Protein AF-A0A1W1WSW1-F1 (afdb_monomer_lite)

Foldseek 3Di:
DDDDDPDPPDDCVVVVVVVVVLVVLQDPQLVVLVVLLVVCVVPNDVVSCVVPVDDPVRNVVQVVQCVVVVNRSSSSDDDDPDDPDDDDDPDDPVVVVVVVVVD

Sequence (103 aa):
MQIKYTLPGLKGYKRLERIYYNSLMISEEAKRRKKILEFWEKYGLAATTEAFGVSRRTLFRWKKSFNNADGDIKALNPKSRRPKRVRESKVPIEVIKEIKRLR

Structure (mmCIF, N/CA/C/O backbone):
data_AF-A0A1W1WSW1-F1
#
_entry.id   AF-A0A1W1WSW1-F1
#
loop_
_atom_site.group_PDB
_atom_site.id
_atom_site.type_symbol
_atom_site.label_atom_id
_atom_site.label_alt_id
_atom_site.label_comp_id
_atom_site.label_asym_id
_atom_site.label_entity_id
_atom_site.label_seq_id
_atom_site.pdbx_PDB_ins_code
_atom_site.Cartn_x
_atom_site.Cartn_y
_atom_site.Cartn_z
_atom_site.occupancy
_atom_site.B_iso_or_equiv
_atom_site.auth_seq_id
_atom_site.auth_comp_id
_atom_site.auth_asym_id
_atom_site.auth_atom_id
_atom_site.pdbx_PDB_model_num
ATOM 1 N N . MET A 1 1 ? 19.929 11.235 -15.846 1.00 34.91 1 MET A N 1
ATOM 2 C CA . MET A 1 1 ? 19.562 12.171 -14.761 1.00 34.91 1 MET A CA 1
ATOM 3 C C . MET A 1 1 ? 20.757 12.289 -13.833 1.00 34.91 1 MET A C 1
ATOM 5 O O . MET A 1 1 ? 21.108 11.299 -13.206 1.00 34.91 1 MET A O 1
ATOM 9 N N . GLN A 1 2 ? 21.437 13.435 -13.817 1.00 36.97 2 GLN A N 1
ATOM 10 C CA . GLN A 1 2 ? 22.528 13.678 -12.872 1.00 36.97 2 GLN A CA 1
ATOM 11 C C . GLN A 1 2 ? 21.927 14.032 -11.509 1.00 36.97 2 GLN A C 1
ATOM 13 O O . GLN A 1 2 ? 21.218 15.027 -11.380 1.00 36.97 2 GLN A O 1
ATOM 18 N N . ILE A 1 3 ? 22.186 13.193 -10.509 1.00 41.81 3 ILE A N 1
ATOM 19 C CA . ILE A 1 3 ? 21.814 13.434 -9.115 1.00 41.81 3 ILE A CA 1
ATOM 20 C C . ILE A 1 3 ? 22.883 14.378 -8.551 1.00 41.81 3 ILE A C 1
ATOM 22 O O . ILE A 1 3 ? 24.026 13.969 -8.366 1.00 41.81 3 ILE A O 1
ATOM 26 N N . LYS A 1 4 ? 22.553 15.660 -8.361 1.00 49.44 4 LYS A N 1
ATOM 27 C CA . LYS A 1 4 ? 23.459 16.621 -7.714 1.00 49.44 4 LYS A CA 1
ATOM 28 C C . LYS A 1 4 ? 23.397 16.418 -6.198 1.00 49.44 4 LYS A C 1
ATOM 30 O O . LYS A 1 4 ? 22.314 16.457 -5.622 1.00 49.44 4 LYS A O 1
ATOM 35 N N . TYR A 1 5 ? 24.556 16.211 -5.576 1.00 49.72 5 TYR A N 1
ATOM 36 C CA . TYR A 1 5 ? 24.721 16.058 -4.129 1.00 49.72 5 TYR A CA 1
ATOM 37 C C . TYR A 1 5 ? 24.240 17.317 -3.397 1.00 49.72 5 TYR A C 1
ATOM 39 O O . TYR A 1 5 ? 24.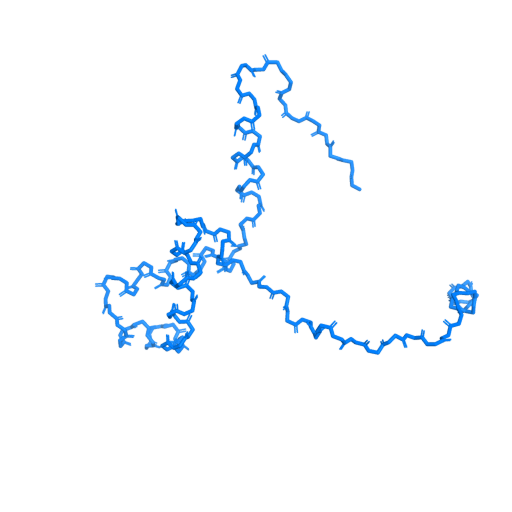873 18.368 -3.483 1.00 49.72 5 TYR A O 1
ATOM 47 N N . THR A 1 6 ? 23.124 17.233 -2.675 1.00 62.03 6 THR A N 1
ATOM 48 C CA . THR A 1 6 ? 22.635 18.337 -1.842 1.00 62.03 6 THR A CA 1
ATOM 49 C C . THR A 1 6 ? 23.018 18.106 -0.382 1.00 62.03 6 THR A C 1
ATOM 51 O O . THR A 1 6 ? 22.559 17.145 0.230 1.00 62.03 6 THR A O 1
ATOM 54 N N . LEU A 1 7 ? 23.795 19.057 0.160 1.00 59.16 7 LEU A N 1
ATOM 55 C CA . LEU A 1 7 ? 24.210 19.255 1.565 1.00 59.16 7 LEU A CA 1
ATOM 56 C C . LEU A 1 7 ? 25.509 18.562 2.057 1.00 59.16 7 LEU A C 1
ATOM 58 O O . LEU A 1 7 ? 25.507 17.971 3.142 1.00 59.16 7 LEU A O 1
ATOM 62 N N . PRO A 1 8 ? 26.649 18.656 1.344 1.00 59.31 8 PRO A N 1
ATOM 63 C CA . PRO A 1 8 ? 27.935 18.274 1.930 1.00 59.31 8 PRO A CA 1
ATOM 64 C C . PRO A 1 8 ? 28.313 19.221 3.089 1.00 59.31 8 PRO A C 1
ATOM 66 O O . PRO A 1 8 ? 28.218 20.437 2.957 1.00 59.31 8 PRO A O 1
ATOM 69 N N . GLY A 1 9 ? 28.747 18.661 4.227 1.00 67.88 9 GLY A N 1
ATOM 70 C CA . GLY A 1 9 ? 29.377 19.414 5.330 1.00 67.88 9 GLY A CA 1
ATOM 71 C C . GLY A 1 9 ? 28.589 19.524 6.643 1.00 67.88 9 GLY A C 1
ATOM 72 O O . GLY A 1 9 ? 29.163 19.908 7.657 1.00 67.88 9 GLY A O 1
ATOM 73 N N . LEU A 1 10 ? 27.310 19.132 6.684 1.00 67.25 10 LEU A N 1
ATOM 74 C CA . LEU A 1 10 ? 26.512 19.155 7.921 1.00 67.25 10 LEU A CA 1
ATOM 75 C C . LEU A 1 10 ? 26.629 17.831 8.691 1.00 67.25 10 LEU A C 1
ATOM 77 O O . LEU A 1 10 ? 26.381 16.754 8.145 1.00 67.25 10 LEU A O 1
ATOM 81 N N . LYS A 1 11 ? 26.950 17.874 9.989 1.00 71.00 11 LYS A N 1
ATOM 82 C CA . LYS A 1 11 ? 26.938 16.675 10.846 1.00 71.00 11 LYS A CA 1
ATOM 83 C C . LYS A 1 11 ? 25.522 16.083 10.858 1.00 71.00 11 LYS A C 1
ATOM 85 O O . LYS A 1 11 ? 24.574 16.728 11.286 1.00 71.00 11 LYS A O 1
ATOM 90 N N . GLY A 1 12 ? 25.375 14.855 10.356 1.00 71.50 12 GLY A N 1
ATOM 91 C CA . GLY A 1 12 ? 24.066 14.210 10.197 1.00 71.50 12 GLY A CA 1
ATOM 92 C C . GLY A 1 12 ? 23.389 14.415 8.835 1.00 71.50 12 GLY A C 1
ATOM 93 O O . GLY A 1 12 ? 22.244 13.989 8.684 1.00 71.50 12 GLY A O 1
ATOM 94 N N . TYR A 1 13 ? 24.081 14.974 7.831 1.00 75.69 13 TYR A N 1
ATOM 95 C CA . TYR A 1 13 ? 23.546 15.162 6.472 1.00 75.69 13 TYR A CA 1
ATOM 96 C C . TYR A 1 13 ? 22.915 13.887 5.894 1.00 75.69 13 TYR A C 1
ATOM 98 O O . TYR A 1 13 ? 21.810 13.946 5.371 1.00 75.69 13 TYR A O 1
ATOM 106 N N . LYS A 1 14 ? 23.530 12.709 6.093 1.00 74.25 14 LYS A N 1
ATOM 107 C CA . LYS A 1 14 ? 22.992 11.418 5.620 1.00 74.25 14 LYS A CA 1
ATOM 108 C C . LYS A 1 14 ? 21.585 11.124 6.150 1.00 74.25 14 LYS A C 1
ATOM 110 O O . LYS A 1 14 ? 20.783 10.485 5.475 1.00 74.25 14 LYS A O 1
ATOM 115 N N . ARG A 1 15 ? 21.269 11.569 7.373 1.00 76.88 15 ARG A N 1
ATOM 116 C CA . ARG A 1 15 ? 19.936 11.395 7.969 1.00 76.88 15 ARG A CA 1
ATOM 117 C C . ARG A 1 15 ? 18.920 12.303 7.281 1.00 76.88 15 ARG A C 1
ATOM 119 O O . ARG A 1 15 ? 17.837 11.832 6.949 1.00 76.88 15 ARG A O 1
ATOM 126 N N . LEU A 1 16 ? 19.279 13.567 7.056 1.00 74.00 16 LEU A N 1
ATOM 127 C CA . LEU A 1 16 ? 18.434 14.537 6.353 1.00 74.00 16 LEU A CA 1
ATOM 128 C C . LEU A 1 16 ? 18.199 14.119 4.904 1.00 74.00 16 LEU A C 1
ATOM 130 O O . LEU A 1 16 ? 17.065 14.113 4.442 1.00 74.00 16 LEU A O 1
ATOM 134 N N . GLU A 1 17 ? 19.256 13.685 4.229 1.00 76.50 17 GLU A N 1
ATOM 135 C CA . GLU A 1 17 ? 19.208 13.185 2.863 1.00 76.50 17 GLU A CA 1
ATOM 136 C C . GLU A 1 17 ? 18.264 11.976 2.754 1.00 76.50 17 GLU A C 1
ATOM 138 O O . GLU A 1 17 ? 17.382 11.936 1.898 1.00 76.50 17 GLU A O 1
ATOM 143 N N . ARG A 1 18 ? 18.349 11.033 3.703 1.00 76.44 18 ARG A N 1
ATOM 144 C CA . ARG A 1 18 ? 17.415 9.902 3.792 1.00 76.44 18 ARG A CA 1
ATOM 145 C C . ARG A 1 18 ? 15.965 10.353 3.983 1.00 76.44 18 ARG A C 1
ATOM 147 O O . ARG A 1 18 ? 15.080 9.814 3.327 1.00 76.44 18 ARG A O 1
ATOM 154 N N . ILE A 1 19 ? 15.704 11.318 4.866 1.00 78.06 19 ILE A N 1
ATOM 155 C CA . ILE A 1 19 ? 14.350 11.855 5.100 1.00 78.06 19 ILE A CA 1
ATOM 156 C C . ILE A 1 19 ? 13.813 12.535 3.834 1.00 78.06 19 ILE A C 1
ATOM 158 O O . ILE A 1 19 ? 12.665 12.308 3.456 1.00 78.06 19 ILE A O 1
ATOM 162 N N . TYR A 1 20 ? 14.653 13.312 3.153 1.00 79.81 20 TYR A N 1
ATOM 163 C CA . TYR A 1 20 ? 14.304 14.006 1.919 1.00 79.81 20 TYR A CA 1
ATOM 164 C C . TYR A 1 20 ? 14.002 13.036 0.770 1.00 79.81 20 TYR A C 1
ATOM 166 O O . TYR A 1 20 ? 12.937 13.104 0.162 1.00 79.81 20 TYR A O 1
ATOM 174 N N . TYR A 1 21 ? 14.864 12.050 0.510 1.00 77.56 21 TYR A N 1
ATOM 175 C CA . TYR A 1 21 ? 14.545 11.017 -0.480 1.00 77.56 21 TYR A CA 1
ATOM 176 C C . TYR A 1 21 ? 13.294 10.231 -0.097 1.00 77.56 21 TYR A C 1
ATOM 178 O O . TYR A 1 21 ? 12.521 9.819 -0.964 1.00 77.56 21 TYR A O 1
ATOM 186 N N . ASN A 1 22 ? 13.064 10.028 1.204 1.00 74.94 22 ASN A N 1
ATOM 187 C CA . ASN A 1 22 ? 11.862 9.360 1.658 1.00 74.94 22 ASN A CA 1
ATOM 188 C C . ASN A 1 22 ? 10.595 10.141 1.319 1.00 74.94 22 ASN A C 1
ATOM 190 O O . ASN A 1 22 ? 9.641 9.512 0.868 1.00 74.94 22 ASN A O 1
ATOM 194 N N . SER A 1 23 ? 10.595 11.466 1.471 1.00 75.31 23 SER A N 1
ATOM 195 C CA . SER A 1 23 ? 9.443 12.298 1.120 1.00 75.31 23 SER A CA 1
ATOM 196 C C . SER A 1 23 ? 9.204 12.357 -0.391 1.00 75.31 23 SER A C 1
ATOM 198 O O . SER A 1 23 ? 8.054 12.284 -0.820 1.00 75.31 23 SER A O 1
ATOM 200 N N . LEU A 1 24 ? 10.269 12.381 -1.201 1.00 80.69 24 LEU A N 1
ATOM 201 C CA . LEU A 1 24 ? 10.179 12.360 -2.667 1.00 80.69 24 LEU A CA 1
ATOM 202 C C . LEU A 1 24 ? 9.585 11.059 -3.228 1.00 80.69 24 LEU A C 1
ATOM 204 O O . LEU A 1 24 ? 8.963 11.063 -4.286 1.00 80.69 24 LEU A O 1
ATOM 208 N N . MET A 1 25 ? 9.773 9.934 -2.537 1.00 84.50 25 MET A N 1
ATOM 209 C CA . MET A 1 25 ? 9.289 8.621 -2.982 1.00 84.50 25 MET A CA 1
ATOM 210 C C . MET A 1 25 ? 7.823 8.332 -2.621 1.00 84.50 25 MET A C 1
ATOM 212 O O . MET A 1 25 ? 7.310 7.257 -2.950 1.00 84.50 25 MET A O 1
ATOM 216 N N . ILE A 1 26 ? 7.138 9.236 -1.918 1.00 89.44 26 ILE A N 1
ATOM 217 C CA . ILE A 1 26 ? 5.732 9.056 -1.543 1.00 89.44 26 ILE A CA 1
ATOM 218 C C . ILE A 1 26 ? 4.847 9.520 -2.699 1.00 89.44 26 ILE A C 1
ATOM 220 O O . ILE A 1 26 ? 4.787 10.704 -3.017 1.00 89.44 26 ILE A O 1
ATOM 224 N N . SER A 1 27 ? 4.112 8.584 -3.299 1.00 92.56 27 SER A N 1
ATOM 225 C CA . SER A 1 27 ? 3.125 8.914 -4.329 1.00 92.56 27 SER A CA 1
ATOM 226 C C . SER A 1 27 ? 1.888 9.599 -3.737 1.00 92.56 27 SER A C 1
ATOM 228 O O . SER A 1 27 ? 1.491 9.329 -2.599 1.00 92.56 27 SER A O 1
ATOM 230 N N . GLU A 1 28 ? 1.208 10.421 -4.537 1.00 93.00 28 GLU A N 1
ATOM 231 C CA . GLU A 1 28 ? -0.093 10.998 -4.161 1.00 93.00 28 GLU 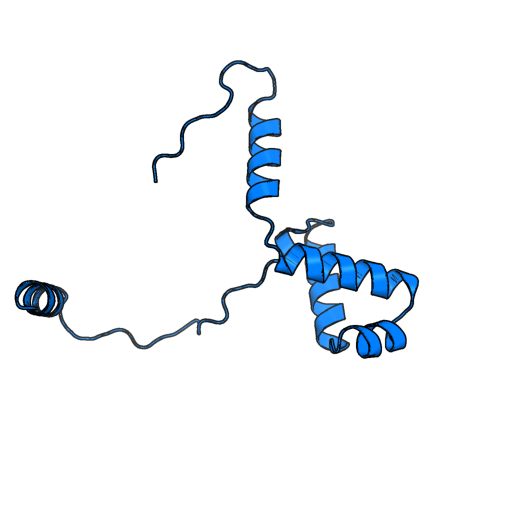A CA 1
ATOM 232 C C . GLU A 1 28 ? -1.134 9.912 -3.843 1.00 93.00 28 GLU A C 1
ATOM 234 O O . GLU A 1 28 ? -1.930 10.040 -2.910 1.00 93.00 28 GLU A O 1
ATOM 239 N N . GLU A 1 29 ? -1.078 8.774 -4.543 1.00 93.56 29 GLU A N 1
ATOM 240 C CA . GLU A 1 29 ? -1.961 7.642 -4.260 1.00 93.56 29 GLU A CA 1
ATOM 241 C C . GLU A 1 29 ? -1.694 7.036 -2.870 1.00 93.56 29 GLU A C 1
ATOM 243 O O . GLU A 1 29 ? -2.639 6.657 -2.177 1.00 93.56 29 GLU A O 1
ATOM 248 N N . ALA A 1 30 ? -0.436 6.985 -2.416 1.00 94.44 30 ALA A N 1
ATOM 249 C CA . ALA A 1 30 ? -0.107 6.533 -1.065 1.00 94.44 30 ALA A CA 1
ATOM 250 C C . ALA A 1 30 ? -0.642 7.487 0.010 1.00 94.44 30 ALA A C 1
ATOM 252 O O . ALA A 1 30 ? -1.215 7.020 0.997 1.00 94.44 30 ALA A O 1
ATOM 253 N N . LYS A 1 31 ? -0.544 8.808 -0.203 1.00 94.69 31 LYS A N 1
ATOM 254 C CA . LYS A 1 31 ? -1.146 9.811 0.697 1.00 94.69 31 LYS A CA 1
ATOM 255 C C . LYS A 1 31 ? -2.662 9.636 0.783 1.00 94.69 31 LYS A C 1
ATOM 257 O O . LYS A 1 31 ? -3.218 9.599 1.880 1.00 94.69 31 LYS A O 1
ATOM 262 N N . ARG A 1 32 ? -3.330 9.436 -0.361 1.00 96.00 32 ARG A N 1
ATOM 263 C CA . ARG A 1 32 ? -4.771 9.141 -0.412 1.00 96.00 32 ARG A CA 1
ATOM 264 C C . ARG A 1 32 ? -5.110 7.863 0.360 1.00 96.00 32 ARG A C 1
ATOM 266 O O . ARG A 1 32 ? -6.034 7.875 1.167 1.00 96.00 32 ARG A O 1
ATOM 273 N N . ARG A 1 33 ? -4.369 6.769 0.152 1.00 96.44 33 ARG A N 1
ATOM 274 C CA . ARG A 1 33 ? -4.581 5.498 0.873 1.00 96.44 33 ARG A CA 1
ATOM 275 C C . ARG A 1 33 ? -4.400 5.656 2.381 1.00 96.44 33 ARG A C 1
ATOM 277 O O . ARG A 1 33 ? -5.198 5.105 3.132 1.00 96.44 33 ARG A O 1
ATOM 284 N N . LYS A 1 34 ? -3.406 6.435 2.817 1.00 96.25 34 LYS A N 1
ATOM 285 C CA . LYS A 1 34 ? -3.176 6.757 4.232 1.00 96.25 34 LYS A CA 1
ATOM 286 C C . LYS A 1 34 ? -4.376 7.488 4.837 1.00 96.25 34 LYS A C 1
ATOM 288 O O . LYS A 1 34 ? -4.885 7.049 5.860 1.00 96.25 34 LYS A O 1
ATOM 293 N N . LYS A 1 35 ? -4.901 8.508 4.149 1.00 97.00 35 LYS A N 1
ATOM 294 C CA . LYS A 1 35 ? -6.112 9.235 4.570 1.00 97.00 35 LYS A CA 1
ATOM 295 C C . LYS A 1 35 ? -7.337 8.320 4.692 1.00 97.00 35 LYS A C 1
ATOM 297 O O . LYS A 1 35 ? -8.118 8.459 5.625 1.00 97.00 35 LYS A O 1
ATOM 302 N N . ILE A 1 36 ? -7.502 7.371 3.768 1.00 97.06 36 ILE A N 1
ATOM 303 C CA . ILE A 1 36 ? -8.599 6.390 3.820 1.00 97.06 36 ILE A CA 1
ATOM 304 C C . ILE A 1 36 ? -8.435 5.451 5.020 1.00 97.06 36 ILE A C 1
ATOM 306 O O . ILE A 1 36 ? -9.419 5.155 5.689 1.00 97.06 36 ILE A O 1
ATOM 310 N N . LEU A 1 37 ? -7.212 4.996 5.314 1.00 96.69 37 LEU A N 1
ATOM 311 C CA . LEU A 1 37 ? -6.956 4.189 6.508 1.00 96.69 37 LEU A CA 1
ATOM 312 C C . LEU A 1 37 ? -7.256 4.977 7.788 1.00 96.69 37 LEU A C 1
ATOM 314 O O . LEU A 1 37 ? -7.927 4.447 8.658 1.00 96.69 37 LEU A O 1
ATOM 318 N N . GLU A 1 38 ? -6.842 6.241 7.888 1.00 96.75 38 GLU A N 1
ATOM 319 C CA . GLU A 1 38 ? -7.165 7.100 9.041 1.00 96.75 38 GLU A CA 1
ATOM 320 C C . GLU A 1 38 ? -8.676 7.312 9.204 1.00 96.75 38 GLU A C 1
ATOM 322 O O . GLU A 1 38 ? -9.199 7.252 10.315 1.00 96.75 38 GLU A O 1
ATOM 327 N N . PHE A 1 39 ? -9.397 7.514 8.097 1.00 97.50 39 PHE A N 1
ATOM 328 C CA . PHE A 1 39 ? -10.856 7.597 8.117 1.00 97.50 39 PHE A CA 1
ATOM 329 C C . PHE A 1 39 ? -11.483 6.287 8.603 1.00 97.50 39 PHE A C 1
ATOM 331 O O . PHE A 1 39 ? -12.421 6.309 9.397 1.00 97.50 39 PHE A O 1
ATOM 338 N N . TRP A 1 40 ? -10.943 5.151 8.164 1.00 97.25 40 TRP A N 1
ATOM 339 C CA . TRP A 1 40 ? -11.422 3.837 8.571 1.00 97.25 40 TRP A CA 1
ATOM 340 C C . TRP A 1 40 ? -11.249 3.578 10.065 1.00 97.25 40 TRP A C 1
ATOM 342 O O . TRP A 1 40 ? -12.188 3.103 10.699 1.00 97.25 40 TRP A O 1
ATOM 352 N N . GLU A 1 41 ? -10.103 3.950 10.636 1.00 94.94 41 GLU A N 1
ATOM 353 C CA . GLU A 1 41 ? -9.874 3.859 12.083 1.00 94.94 41 GLU A CA 1
ATOM 354 C C . GLU A 1 41 ? -10.858 4.732 12.877 1.00 94.94 41 GLU A C 1
ATOM 356 O O . GLU A 1 41 ? -11.272 4.356 13.968 1.00 94.94 41 GLU A O 1
ATOM 361 N N . LYS A 1 42 ? -11.263 5.886 12.328 1.00 97.31 42 LYS A N 1
ATOM 362 C CA . LYS A 1 42 ? -12.153 6.832 13.014 1.00 97.31 42 LYS A CA 1
ATOM 363 C C . LYS A 1 42 ? -13.642 6.487 12.896 1.00 97.31 42 LYS A C 1
ATOM 365 O O . LYS A 1 42 ? -14.377 6.667 13.861 1.00 97.31 42 LYS A O 1
ATOM 370 N N . TYR A 1 43 ? -14.099 6.052 11.722 1.00 96.19 43 TYR A N 1
ATOM 371 C CA . TYR A 1 43 ? -15.531 5.919 11.402 1.00 96.19 43 TYR A CA 1
ATOM 372 C C . TYR A 1 43 ? -15.979 4.479 11.123 1.00 96.19 43 TYR A C 1
ATOM 374 O O . TYR A 1 43 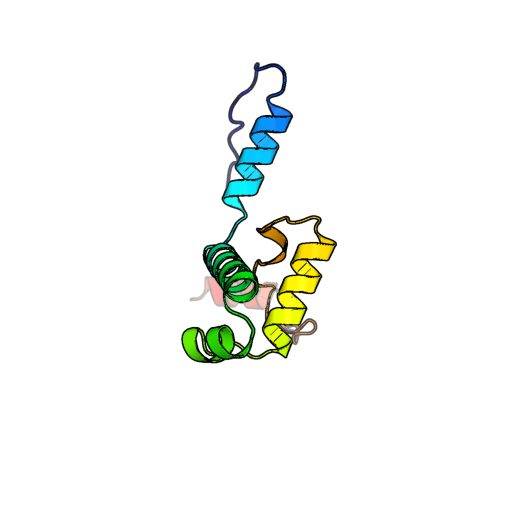? -17.170 4.212 10.977 1.00 96.19 43 TYR A O 1
ATOM 382 N N . GLY A 1 44 ? -15.045 3.533 11.043 1.00 95.31 44 GLY A N 1
ATOM 383 C CA . GLY A 1 44 ? -15.353 2.129 10.814 1.00 95.31 44 GLY A CA 1
ATOM 384 C C . GLY A 1 44 ? -15.614 1.769 9.349 1.00 95.31 44 GLY A C 1
ATOM 385 O O . GLY A 1 44 ? -15.500 2.568 8.414 1.00 95.31 44 GLY A O 1
ATOM 386 N N . LEU A 1 45 ? -15.880 0.479 9.134 1.00 94.75 45 LEU A N 1
ATOM 387 C CA . LEU A 1 45 ? -15.799 -0.147 7.813 1.00 94.75 45 LEU A CA 1
ATOM 388 C C . LEU A 1 45 ? -16.933 0.259 6.866 1.00 94.75 45 LEU A C 1
ATOM 390 O O . LEU A 1 45 ? -16.654 0.563 5.709 1.00 94.75 45 LEU A O 1
ATOM 394 N N . ALA A 1 46 ? -18.177 0.286 7.352 1.00 94.81 46 ALA A N 1
ATOM 395 C CA . ALA A 1 46 ? -19.347 0.626 6.540 1.00 94.81 46 ALA A CA 1
ATOM 396 C C . ALA A 1 46 ? -19.222 2.039 5.947 1.00 94.81 46 ALA A C 1
ATOM 398 O O . ALA A 1 46 ? -19.224 2.189 4.727 1.00 94.81 46 ALA A O 1
ATOM 399 N N . ALA A 1 47 ? -18.949 3.034 6.799 1.00 95.81 47 ALA A N 1
ATOM 400 C CA . ALA A 1 47 ? -18.749 4.423 6.390 1.00 95.81 47 ALA A CA 1
ATOM 401 C C . ALA A 1 47 ? -17.598 4.584 5.384 1.00 95.81 47 ALA A C 1
ATOM 403 O O . ALA A 1 47 ? -17.674 5.380 4.453 1.00 95.81 47 ALA A O 1
ATOM 404 N N . THR A 1 48 ? -16.514 3.818 5.542 1.00 96.44 48 THR A N 1
ATOM 405 C CA . THR A 1 48 ? -15.353 3.907 4.640 1.00 96.44 48 THR A CA 1
ATOM 406 C C . THR A 1 48 ? -15.661 3.324 3.266 1.00 96.44 48 THR A C 1
ATOM 408 O O . THR A 1 48 ? -15.262 3.884 2.242 1.00 96.44 48 THR A O 1
ATOM 411 N N . THR A 1 49 ? -16.342 2.178 3.231 1.00 94.81 49 THR A N 1
ATOM 412 C CA . THR A 1 49 ? -16.733 1.541 1.974 1.00 94.81 49 THR A CA 1
ATOM 413 C C . THR A 1 49 ? -17.757 2.390 1.226 1.00 94.81 49 THR A C 1
ATOM 415 O O . THR A 1 49 ? -17.621 2.526 0.014 1.00 94.81 49 THR A O 1
ATOM 418 N N . GLU A 1 50 ? -18.694 3.023 1.929 1.00 95.38 50 GLU A N 1
ATOM 419 C CA . GLU A 1 50 ? -19.661 3.955 1.343 1.00 95.38 50 GLU A CA 1
ATOM 420 C C . GLU A 1 50 ? -18.989 5.236 0.818 1.00 95.38 50 GLU A C 1
ATOM 422 O O . GLU A 1 50 ? -19.156 5.586 -0.347 1.00 95.38 50 GLU A O 1
ATOM 427 N N . ALA A 1 51 ? -18.142 5.891 1.621 1.00 96.00 51 ALA A N 1
ATOM 428 C CA . ALA A 1 51 ? -17.523 7.166 1.249 1.00 96.00 51 ALA A CA 1
ATOM 429 C C . ALA A 1 51 ? -16.461 7.052 0.139 1.00 96.00 51 ALA A C 1
ATOM 431 O O . ALA A 1 51 ? -16.288 7.976 -0.657 1.00 96.00 51 ALA A O 1
ATOM 432 N N . PHE A 1 52 ? -15.702 5.949 0.094 1.00 95.00 52 PHE A N 1
ATOM 433 C CA . PHE A 1 52 ? -14.558 5.806 -0.819 1.00 95.00 52 PHE A CA 1
ATOM 434 C C . PHE A 1 52 ? -14.707 4.694 -1.863 1.00 95.00 52 PHE A C 1
ATOM 436 O O . PHE A 1 52 ? -13.821 4.562 -2.714 1.00 95.00 52 PHE A O 1
ATOM 443 N N . GLY A 1 53 ? -15.756 3.869 -1.791 1.00 95.00 53 GLY A N 1
ATOM 444 C CA . GLY A 1 53 ? -15.974 2.739 -2.704 1.00 95.00 53 GLY A CA 1
ATOM 445 C C . GLY A 1 53 ? -14.907 1.642 -2.610 1.00 95.00 53 GLY A C 1
ATOM 446 O O . GLY A 1 53 ? -14.738 0.840 -3.529 1.00 95.00 53 GLY A O 1
ATOM 447 N N . VAL A 1 54 ? -14.117 1.611 -1.530 1.00 94.69 54 VAL A N 1
ATOM 448 C CA . VAL A 1 54 ? -13.019 0.649 -1.371 1.00 94.69 54 VAL A CA 1
ATOM 449 C C . VAL A 1 54 ? -13.530 -0.618 -0.693 1.00 94.69 54 VAL A C 1
ATOM 451 O O . VAL A 1 54 ? -14.112 -0.574 0.392 1.00 94.69 54 VAL A O 1
ATOM 454 N N . SER A 1 55 ? -13.251 -1.772 -1.307 1.00 95.25 55 SER A N 1
ATOM 455 C CA . SER A 1 55 ? -13.610 -3.064 -0.718 1.00 95.25 55 SER A CA 1
ATOM 456 C C . SER A 1 55 ? -12.882 -3.317 0.607 1.00 95.25 55 SER A C 1
ATOM 458 O O . SER A 1 55 ? -11.697 -2.994 0.760 1.00 95.25 55 SER A O 1
ATOM 460 N N . ARG A 1 56 ? -13.555 -4.019 1.526 1.00 95.75 56 ARG A N 1
ATOM 461 C CA . ARG A 1 56 ? -12.971 -4.522 2.781 1.00 95.75 56 ARG A CA 1
ATOM 462 C C . ARG A 1 56 ? -11.616 -5.195 2.555 1.00 95.75 56 ARG A C 1
ATOM 464 O O . ARG A 1 56 ? -10.637 -4.865 3.217 1.00 95.75 56 ARG A O 1
ATOM 471 N N . ARG A 1 57 ? -11.527 -6.107 1.581 1.00 96.62 57 ARG A N 1
ATOM 472 C CA . ARG A 1 57 ? -10.292 -6.851 1.278 1.00 96.62 57 ARG A CA 1
ATOM 473 C C . ARG A 1 57 ? -9.124 -5.921 0.946 1.00 96.62 57 ARG A C 1
ATOM 475 O O . ARG A 1 57 ? -7.994 -6.180 1.361 1.00 96.62 57 ARG A O 1
ATOM 482 N N . THR A 1 58 ? -9.387 -4.842 0.213 1.00 95.75 58 THR A N 1
ATOM 483 C CA . THR A 1 58 ? -8.369 -3.850 -0.143 1.00 95.75 58 THR A CA 1
ATOM 484 C C . THR A 1 58 ? -7.882 -3.080 1.085 1.00 95.75 58 THR A C 1
ATOM 486 O O . THR A 1 58 ? -6.668 -2.957 1.252 1.00 95.75 58 THR A O 1
ATOM 489 N N . LEU A 1 59 ? -8.792 -2.642 1.965 1.00 96.50 59 LEU A N 1
ATOM 490 C CA . LEU A 1 59 ? -8.449 -1.939 3.210 1.00 96.50 59 LEU A CA 1
ATOM 491 C C . LEU A 1 59 ? -7.546 -2.791 4.108 1.00 96.50 59 LEU A C 1
ATOM 493 O O . LEU A 1 59 ? -6.458 -2.355 4.479 1.00 96.50 59 LEU A O 1
ATOM 497 N N . PHE A 1 60 ? -7.929 -4.045 4.364 1.00 96.50 60 PHE A N 1
ATOM 498 C CA . PHE A 1 60 ? -7.117 -4.965 5.167 1.00 96.50 60 PHE A CA 1
ATOM 499 C C . PHE A 1 60 ? -5.745 -5.239 4.537 1.00 96.50 60 PHE A C 1
ATOM 501 O O . PHE A 1 60 ? -4.740 -5.310 5.243 1.00 96.50 60 PHE A O 1
ATOM 508 N N . ARG A 1 61 ? -5.660 -5.348 3.203 1.00 96.69 61 ARG A N 1
ATOM 509 C CA . ARG A 1 61 ? -4.375 -5.523 2.506 1.00 96.69 61 ARG A CA 1
ATOM 510 C C . ARG A 1 61 ? -3.459 -4.308 2.676 1.00 96.69 61 ARG A C 1
ATOM 512 O O . ARG A 1 61 ? -2.252 -4.479 2.860 1.00 96.69 61 ARG A O 1
ATOM 519 N N . TRP A 1 62 ? -4.016 -3.100 2.604 1.00 96.62 62 TRP A N 1
ATOM 520 C CA . TRP A 1 62 ? -3.277 -1.863 2.849 1.00 96.62 62 TRP A CA 1
ATOM 521 C C . TRP A 1 62 ? -2.838 -1.750 4.306 1.00 96.62 62 TRP A C 1
ATOM 523 O O . TRP A 1 62 ? -1.656 -1.527 4.540 1.00 96.62 62 TRP A O 1
ATOM 533 N N . LYS A 1 63 ? -3.732 -2.007 5.268 1.00 95.88 63 LYS A N 1
ATOM 534 C CA . LYS A 1 63 ? -3.404 -2.000 6.700 1.00 95.88 63 LYS A CA 1
ATOM 535 C C . LYS A 1 63 ? -2.298 -2.999 7.035 1.00 95.88 63 LYS A C 1
ATOM 537 O O . L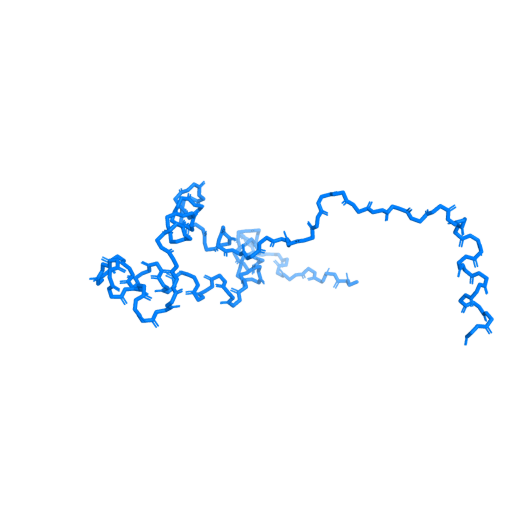YS A 1 63 ? -1.335 -2.632 7.694 1.00 95.88 63 LYS A O 1
ATOM 542 N N . LYS A 1 64 ? -2.366 -4.225 6.502 1.00 96.62 64 LYS A N 1
ATOM 543 C CA . LYS A 1 64 ? -1.291 -5.218 6.655 1.00 96.62 64 LYS A CA 1
ATOM 544 C C . LYS A 1 64 ? 0.038 -4.711 6.094 1.00 96.62 64 LYS A C 1
ATOM 546 O O . LYS A 1 64 ? 1.067 -4.872 6.732 1.00 96.62 64 LYS A O 1
ATOM 551 N N . SER A 1 65 ? 0.022 -4.098 4.909 1.00 95.1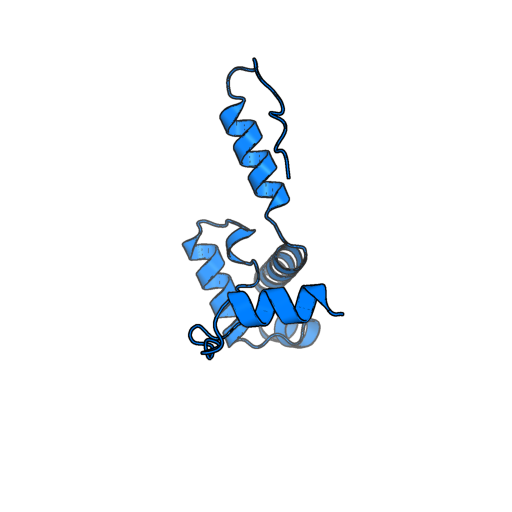2 65 SER A N 1
ATOM 552 C CA . SER A 1 65 ? 1.244 -3.559 4.293 1.00 95.12 65 SER A CA 1
ATOM 553 C C . SER A 1 65 ? 1.829 -2.397 5.100 1.00 95.12 65 SER A C 1
ATOM 555 O O . SER A 1 65 ? 3.042 -2.307 5.222 1.00 95.12 65 SER A O 1
ATOM 557 N N . PHE A 1 66 ? 0.973 -1.546 5.667 1.00 95.31 66 PHE A N 1
ATOM 558 C CA . PHE A 1 66 ? 1.364 -0.426 6.519 1.00 95.31 66 PHE A CA 1
ATOM 559 C C . PHE A 1 66 ? 1.953 -0.894 7.857 1.00 95.31 66 PHE A C 1
ATOM 561 O O . PHE A 1 66 ? 3.020 -0.434 8.247 1.00 95.31 66 PHE A O 1
ATOM 568 N N . ASN A 1 67 ? 1.308 -1.863 8.515 1.00 94.69 67 ASN A N 1
ATOM 569 C CA . ASN A 1 67 ? 1.787 -2.435 9.774 1.00 94.69 67 ASN A CA 1
ATOM 570 C C . ASN A 1 67 ? 3.113 -3.188 9.591 1.00 94.69 67 ASN A C 1
ATOM 572 O O . ASN A 1 67 ? 4.013 -3.038 10.402 1.00 94.69 67 ASN A O 1
ATOM 576 N N . ASN A 1 68 ? 3.262 -3.952 8.503 1.00 95.00 68 ASN A N 1
ATOM 577 C CA . ASN A 1 68 ? 4.506 -4.666 8.192 1.00 95.00 68 ASN A CA 1
ATOM 578 C C . ASN A 1 68 ? 5.691 -3.736 7.880 1.00 95.00 68 ASN A C 1
ATOM 580 O O . ASN A 1 68 ? 6.816 -4.213 7.774 1.00 95.00 68 ASN A O 1
ATOM 584 N N . ALA A 1 69 ? 5.430 -2.453 7.639 1.00 92.19 69 ALA A N 1
ATOM 585 C CA . ALA A 1 69 ? 6.442 -1.444 7.360 1.00 92.19 69 ALA A CA 1
ATOM 586 C C . ALA A 1 69 ? 6.579 -0.439 8.513 1.00 92.19 69 ALA A C 1
ATOM 588 O O . ALA A 1 69 ? 7.008 0.689 8.278 1.00 92.19 69 ALA A O 1
ATOM 589 N N . ASP A 1 70 ? 6.146 -0.814 9.723 1.00 91.81 70 ASP A N 1
ATOM 590 C CA . ASP A 1 70 ? 6.232 0.001 10.941 1.00 91.81 70 ASP A CA 1
ATOM 591 C C . ASP A 1 70 ? 5.635 1.413 10.784 1.00 91.81 70 ASP A C 1
ATOM 593 O O . ASP A 1 70 ? 6.110 2.391 11.357 1.00 91.81 70 ASP A O 1
ATOM 597 N N . GLY A 1 71 ? 4.577 1.534 9.974 1.00 88.00 71 GLY A N 1
ATOM 598 C CA . GLY A 1 71 ? 3.900 2.804 9.718 1.00 88.00 71 GLY A CA 1
ATOM 599 C C . GLY A 1 71 ? 4.508 3.663 8.601 1.00 88.00 71 GLY A C 1
ATOM 600 O O . GLY A 1 71 ? 4.129 4.828 8.454 1.00 88.00 71 GLY A O 1
ATOM 601 N N . ASP A 1 72 ? 5.413 3.124 7.777 1.00 90.19 72 ASP A N 1
ATOM 602 C CA . ASP A 1 72 ? 5.933 3.843 6.610 1.00 90.19 72 ASP A CA 1
ATOM 603 C C . ASP A 1 72 ? 4.858 4.000 5.513 1.00 90.19 72 ASP A C 1
ATOM 605 O O . ASP A 1 72 ? 4.344 3.033 4.937 1.00 90.19 72 ASP A O 1
ATOM 609 N N . ILE A 1 73 ? 4.554 5.254 5.160 1.00 91.00 73 ILE A N 1
ATOM 610 C CA . ILE A 1 73 ? 3.599 5.623 4.102 1.00 91.00 73 ILE A CA 1
ATOM 611 C C . ILE A 1 73 ? 4.030 5.053 2.744 1.00 91.00 73 ILE A C 1
ATOM 613 O O . ILE A 1 73 ? 3.175 4.718 1.920 1.00 91.00 73 ILE A O 1
ATOM 617 N N . LYS A 1 74 ? 5.333 4.867 2.500 1.00 90.94 74 LYS A N 1
ATOM 618 C CA . LYS A 1 74 ? 5.826 4.281 1.245 1.00 90.94 74 LYS A CA 1
ATOM 619 C C . LYS A 1 74 ? 5.284 2.883 0.983 1.00 90.94 74 LYS A C 1
ATOM 621 O O . LYS A 1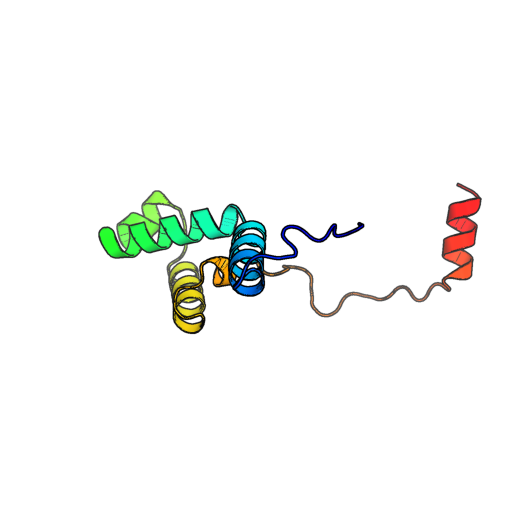 74 ? 5.119 2.508 -0.179 1.00 90.94 74 LYS A O 1
ATOM 626 N N . ALA A 1 75 ? 4.966 2.120 2.027 1.00 92.62 75 ALA A N 1
ATOM 627 C CA . ALA A 1 75 ? 4.392 0.787 1.880 1.00 92.62 75 ALA A CA 1
ATOM 628 C C . ALA A 1 75 ? 3.015 0.805 1.195 1.00 92.62 75 ALA A C 1
ATOM 630 O O . ALA A 1 75 ? 2.585 -0.200 0.623 1.00 92.62 75 ALA A O 1
ATOM 631 N N . LEU A 1 76 ? 2.338 1.958 1.203 1.00 95.00 76 LEU A N 1
ATOM 632 C CA . LEU A 1 76 ? 1.063 2.175 0.529 1.00 95.00 76 LEU A CA 1
ATOM 633 C C . LEU A 1 76 ? 1.215 2.586 -0.937 1.00 95.00 76 LEU A C 1
ATOM 635 O O . LEU A 1 76 ? 0.197 2.692 -1.624 1.00 95.00 76 LEU A O 1
ATOM 639 N N . ASN A 1 77 ? 2.434 2.769 -1.453 1.00 94.62 77 ASN A N 1
ATOM 640 C CA . ASN A 1 77 ? 2.644 3.070 -2.867 1.00 94.62 77 ASN A CA 1
ATOM 641 C C . ASN A 1 77 ? 2.045 1.970 -3.770 1.00 94.62 77 ASN A C 1
ATOM 643 O O . ASN A 1 77 ? 2.094 0.774 -3.447 1.00 94.62 77 ASN A O 1
ATOM 647 N N . PRO A 1 78 ? 1.437 2.336 -4.912 1.00 92.69 78 PRO A N 1
ATOM 648 C CA . PRO A 1 78 ? 0.976 1.359 -5.883 1.00 92.69 78 PRO A CA 1
ATOM 649 C C . PRO A 1 78 ? 2.166 0.554 -6.411 1.00 92.69 78 PRO A C 1
ATOM 651 O O . PRO A 1 78 ? 3.170 1.099 -6.860 1.00 92.69 78 PRO A O 1
ATOM 654 N N . LYS A 1 79 ? 2.042 -0.773 -6.365 1.00 90.69 79 LYS A N 1
ATOM 655 C CA . LYS A 1 79 ? 2.988 -1.668 -7.031 1.00 90.69 79 LYS A CA 1
ATOM 656 C C . LYS A 1 79 ? 2.640 -1.762 -8.513 1.00 90.69 79 LYS A C 1
ATOM 658 O O . LYS A 1 79 ? 1.483 -1.575 -8.898 1.00 90.69 79 LYS A O 1
ATOM 663 N N . SER A 1 80 ? 3.642 -2.094 -9.324 1.00 90.88 80 SER A N 1
ATOM 664 C CA . SER A 1 80 ? 3.449 -2.355 -10.749 1.00 90.88 80 SER A CA 1
ATOM 665 C C . SER A 1 80 ? 2.332 -3.378 -10.967 1.00 90.88 80 SER A C 1
ATOM 667 O O . SER A 1 80 ? 2.304 -4.431 -10.329 1.00 90.88 80 SER A O 1
ATOM 669 N N . ARG A 1 81 ? 1.415 -3.053 -11.883 1.00 90.00 81 ARG A N 1
ATOM 670 C CA . ARG A 1 81 ? 0.354 -3.957 -12.353 1.00 90.00 81 ARG A CA 1
ATOM 671 C C . ARG A 1 81 ? 0.802 -4.779 -13.564 1.00 90.00 81 ARG A C 1
ATOM 673 O O . ARG A 1 81 ? 0.028 -5.584 -14.070 1.00 90.00 81 ARG A O 1
ATOM 680 N N . ARG A 1 82 ? 2.034 -4.563 -14.046 1.00 90.81 82 ARG A N 1
ATOM 681 C CA . ARG A 1 82 ? 2.582 -5.289 -15.193 1.00 90.81 82 ARG A CA 1
ATOM 682 C C . ARG A 1 82 ? 2.709 -6.777 -14.838 1.00 90.81 82 ARG A C 1
ATOM 684 O O . ARG A 1 82 ? 3.205 -7.092 -13.752 1.00 90.81 82 ARG A O 1
ATOM 691 N N . PRO A 1 83 ? 2.313 -7.691 -15.740 1.00 92.94 83 PRO A N 1
ATOM 692 C CA . PRO A 1 83 ? 2.560 -9.114 -15.563 1.00 92.94 83 PRO A CA 1
ATOM 693 C C . PRO A 1 83 ? 4.041 -9.398 -15.302 1.00 92.94 83 PRO A C 1
ATOM 695 O O . PRO A 1 83 ? 4.916 -8.784 -15.913 1.00 92.94 83 PRO A O 1
ATOM 698 N N . LYS A 1 84 ? 4.326 -10.360 -14.417 1.00 91.19 84 LYS A N 1
ATOM 699 C CA . LYS A 1 84 ? 5.709 -10.777 -14.125 1.00 91.19 84 LYS A CA 1
ATOM 700 C C . LYS A 1 84 ? 6.391 -11.414 -15.334 1.00 91.19 84 LYS A C 1
ATOM 702 O O . LYS A 1 84 ? 7.602 -11.319 -15.471 1.00 91.19 84 LYS A O 1
ATOM 707 N N . ARG A 1 85 ? 5.607 -12.078 -16.185 1.00 92.81 85 ARG A N 1
ATOM 708 C CA . ARG A 1 85 ? 6.059 -12.689 -17.431 1.00 92.81 85 ARG A CA 1
ATOM 709 C C . ARG A 1 85 ? 5.349 -11.984 -18.570 1.00 92.81 85 ARG A C 1
ATOM 711 O O . ARG A 1 85 ? 4.125 -12.027 -18.655 1.00 92.81 85 ARG A O 1
ATOM 718 N N . VAL A 1 86 ? 6.124 -11.306 -19.399 1.00 90.69 86 VAL A N 1
ATOM 719 C CA . VAL A 1 86 ? 5.658 -10.772 -20.676 1.00 90.69 86 VAL A CA 1
ATOM 720 C C . VAL A 1 86 ? 6.367 -11.529 -21.788 1.00 90.69 86 VAL A C 1
ATOM 722 O O . VAL A 1 86 ? 7.463 -12.043 -21.577 1.00 90.69 86 VAL A O 1
ATOM 725 N N . ARG A 1 87 ? 5.750 -11.604 -22.967 1.00 92.38 87 ARG A N 1
ATOM 726 C CA . ARG A 1 87 ? 6.424 -12.144 -24.147 1.00 92.38 87 ARG A CA 1
ATOM 727 C C . ARG A 1 87 ? 7.647 -11.284 -24.459 1.00 92.38 87 ARG A C 1
ATOM 729 O O . ARG A 1 87 ? 7.529 -10.066 -24.584 1.00 92.38 87 ARG A O 1
ATOM 736 N N . GLU A 1 88 ? 8.787 -11.931 -24.633 1.00 88.44 88 GLU A N 1
ATOM 737 C CA . GLU A 1 88 ? 9.988 -11.292 -25.156 1.00 88.44 88 GLU A CA 1
ATOM 738 C C . GLU A 1 88 ? 9.956 -11.325 -26.686 1.00 88.44 88 GLU A C 1
ATOM 740 O O . GLU A 1 88 ? 9.484 -12.287 -27.307 1.00 88.44 88 GLU A O 1
ATOM 745 N N . SER A 1 89 ? 10.395 -10.231 -27.309 1.00 89.00 89 SER A N 1
ATOM 746 C CA . SER A 1 89 ? 10.547 -10.200 -28.761 1.00 89.00 89 SER A CA 1
ATOM 747 C C . SER A 1 89 ? 11.678 -11.144 -29.155 1.00 89.00 89 SER A C 1
ATOM 749 O O . SER A 1 89 ? 12.766 -11.058 -28.598 1.00 89.00 89 SER A O 1
ATOM 751 N N . LYS A 1 90 ? 11.430 -12.019 -30.134 1.00 93.69 90 LYS A N 1
ATOM 752 C CA . LYS A 1 90 ? 12.467 -12.877 -30.732 1.00 93.69 90 LYS A CA 1
ATOM 753 C C . LYS A 1 90 ? 13.277 -12.157 -31.816 1.00 93.69 90 LYS A C 1
ATOM 755 O O . LYS A 1 90 ? 14.185 -12.746 -32.387 1.00 93.69 90 LYS A O 1
ATOM 760 N N . VAL A 1 91 ? 12.899 -10.924 -32.155 1.00 93.38 91 VAL A N 1
ATOM 761 C CA . VAL A 1 91 ? 13.546 -10.157 -33.221 1.00 93.38 91 VAL A CA 1
ATOM 762 C C . VAL A 1 91 ? 14.919 -9.682 -32.735 1.00 93.38 91 VAL A C 1
ATOM 764 O O . VAL A 1 91 ? 14.979 -9.088 -31.654 1.00 93.38 91 VAL A O 1
ATOM 767 N N . PRO A 1 92 ? 15.994 -9.892 -33.516 1.00 94.38 92 PRO A N 1
ATOM 768 C CA . PRO A 1 92 ? 17.321 -9.381 -33.187 1.00 94.38 92 PRO A CA 1
ATOM 769 C C . PRO A 1 92 ? 17.328 -7.858 -32.996 1.00 94.38 92 PRO A C 1
ATOM 771 O O . PRO A 1 92 ? 16.594 -7.122 -33.666 1.00 94.38 92 PRO A O 1
ATOM 774 N N . ILE A 1 93 ? 18.166 -7.372 -32.077 1.00 93.81 93 ILE A N 1
ATOM 775 C CA . ILE A 1 93 ? 18.242 -5.945 -31.728 1.00 93.81 93 ILE A CA 1
ATOM 776 C C . ILE A 1 93 ? 18.662 -5.102 -32.942 1.00 93.81 93 ILE A C 1
ATOM 778 O O . ILE A 1 93 ? 18.239 -3.953 -33.073 1.00 93.81 93 ILE A O 1
ATOM 782 N N . GLU A 1 94 ? 19.479 -5.675 -33.823 1.00 95.38 94 GLU A N 1
ATOM 783 C CA . GLU A 1 94 ? 20.040 -5.056 -35.023 1.00 95.38 94 GLU A CA 1
ATOM 784 C C . GLU A 1 94 ? 18.925 -4.670 -35.991 1.00 95.38 94 GLU A C 1
ATOM 786 O O . GLU A 1 94 ? 18.867 -3.532 -36.446 1.00 95.38 94 GLU A O 1
ATOM 791 N N . VAL A 1 95 ? 17.972 -5.579 -36.211 1.00 94.50 95 VAL A N 1
ATOM 792 C CA . VAL A 1 95 ? 16.809 -5.344 -37.076 1.00 94.50 95 VAL A CA 1
ATOM 793 C C . VAL A 1 95 ? 15.940 -4.218 -36.514 1.00 94.50 95 VAL A C 1
ATOM 795 O O . VAL A 1 95 ? 15.503 -3.338 -37.250 1.00 94.50 95 VAL A O 1
ATOM 798 N N . ILE A 1 96 ? 15.723 -4.190 -35.195 1.00 94.50 96 ILE A N 1
ATOM 799 C CA . ILE A 1 96 ? 14.943 -3.127 -34.540 1.00 94.50 96 ILE A CA 1
ATOM 800 C C . ILE A 1 96 ? 15.639 -1.767 -34.685 1.00 94.50 96 ILE A C 1
ATOM 802 O O . ILE A 1 96 ? 14.973 -0.758 -34.929 1.00 94.50 96 ILE A O 1
ATOM 806 N N . LYS A 1 97 ? 16.966 -1.725 -34.511 1.00 96.19 97 LYS A N 1
ATOM 807 C CA . LYS A 1 97 ? 17.767 -0.505 -34.691 1.00 96.19 97 LYS A CA 1
ATOM 808 C C . LYS A 1 97 ? 17.706 -0.016 -36.133 1.00 96.19 97 LYS A C 1
ATOM 810 O O . LYS A 1 97 ? 17.506 1.174 -36.345 1.00 96.19 97 LYS A O 1
ATOM 815 N N . GLU A 1 98 ? 17.812 -0.927 -37.093 1.00 96.75 98 GLU A N 1
ATOM 816 C CA . GLU A 1 98 ? 17.779 -0.586 -38.510 1.00 96.75 98 GLU A CA 1
ATOM 817 C C . GLU A 1 98 ? 16.410 -0.039 -38.932 1.00 96.75 98 GLU A C 1
ATOM 819 O O . GLU A 1 98 ? 16.328 1.017 -39.552 1.00 96.75 98 GLU A O 1
ATOM 824 N N . ILE A 1 99 ? 15.314 -0.656 -38.475 1.00 94.44 99 ILE A N 1
ATOM 825 C CA . ILE A 1 99 ? 13.956 -0.132 -38.697 1.00 94.44 99 ILE A CA 1
ATOM 826 C C . ILE A 1 99 ? 13.790 1.278 -38.104 1.00 94.44 99 ILE A C 1
ATOM 828 O O . ILE A 1 99 ? 13.143 2.123 -38.718 1.00 94.44 99 ILE A O 1
ATOM 832 N N . LYS A 1 100 ? 14.362 1.550 -36.921 1.00 94.88 100 LYS A N 1
ATOM 833 C CA . LYS A 1 100 ? 14.334 2.887 -36.296 1.00 94.88 100 LYS A CA 1
ATOM 834 C C . LYS A 1 100 ? 15.189 3.925 -37.022 1.00 94.88 100 LYS A C 1
ATOM 836 O O . LYS A 1 100 ? 14.921 5.101 -36.856 1.00 94.88 100 LYS A O 1
ATOM 841 N N . ARG A 1 101 ? 16.233 3.515 -37.747 1.00 96.44 101 ARG A N 1
ATOM 842 C CA . ARG A 1 101 ? 17.083 4.412 -38.547 1.00 96.44 101 ARG A CA 1
ATOM 843 C C . ARG A 1 101 ? 16.377 4.862 -39.826 1.00 96.44 101 ARG A C 1
ATOM 845 O O . ARG A 1 101 ? 16.590 5.979 -40.276 1.00 96.44 101 ARG A O 1
ATOM 852 N N . LEU A 1 102 ? 15.592 3.962 -40.420 1.00 95.50 102 LEU A N 1
ATOM 853 C CA . LEU A 1 102 ? 14.898 4.171 -41.694 1.00 95.50 102 LEU A CA 1
ATOM 854 C C . LEU A 1 102 ? 13.576 4.949 -41.567 1.00 95.50 102 LEU A C 1
ATOM 856 O O . LEU A 1 102 ? 13.035 5.374 -42.584 1.00 95.50 102 LEU A O 1
ATOM 860 N N . ARG A 1 103 ? 13.039 5.088 -40.351 1.00 88.94 103 ARG A N 1
ATOM 861 C CA . ARG A 1 103 ? 11.820 5.845 -40.033 1.00 88.94 103 ARG A CA 1
ATOM 862 C C . ARG A 1 103 ? 12.163 7.145 -39.330 1.00 88.94 103 ARG A C 1
ATOM 864 O O . ARG A 1 103 ? 11.472 8.139 -39.624 1.00 88.94 103 ARG A O 1
#

Organism: NCBI:txid1069081

pLDDT: mean 87.62, std 13.68, range [34.91, 97.5]

Radius of gyration: 21.43 Å; chains: 1; bounding box: 49×32×55 Å

Secondary structure (DSSP, 8-state):
-------TT-TTHHHHHHHHHHHHT--HHHHHHHHHHHHHHHH-HHHHHHHH---HHHHHHHHHHHHTTTT-GGGGSPPP-S-SS-PPP-S-HHHHHHHHHH-